Protein AF-A0A6A8LSF1-F1 (afdb_monomer)

Mean predicted aligned error: 5.37 Å

Nearest PDB structures (foldseek):
  6lnw-assembly1_C  TM=8.924E-01  e=5.183E-04  Streptococcus pneumoniae TIGR4

Secondary structure (DSSP, 8-state):
--------PPPSSSB--TT-EEEE-SS-EEEE-SSPPTT---B---S---TTTT-----SPPPPTT-----------SSTTS--EEEEEE-TT--EEEEEEE-

Sequence (103 aa):
MDYKKYIIYWNKRDFYNYGSQVTFHHNSASFKNSLMSPGKKIVSWKTSLNYQGERTYPQLPLLRRGKTYYVASKFKTIPENSAYIKIDFKDNLNESIKKIYIK

Radius of gyration: 15.15 Å; Cα contacts (8 Å, |Δi|>4): 93; chains: 1; bounding box: 36×38×36 Å

Solvent-accessible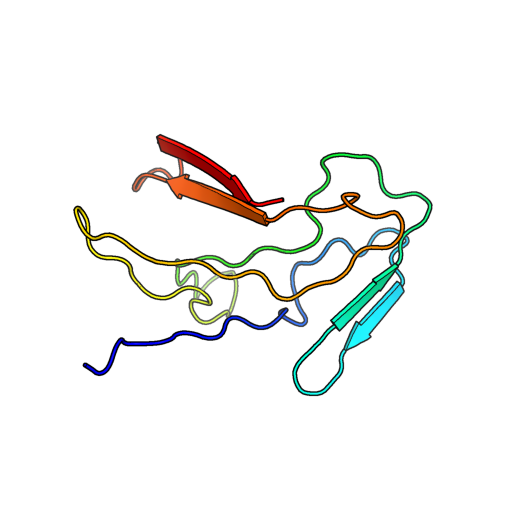 surface area (backbone atoms only — not comparable to full-atom values): 7387 Å² total; per-residue (Å²): 135,91,72,94,82,82,86,76,70,84,65,101,59,77,51,59,59,86,81,40,50,74,49,81,55,98,86,48,69,50,80,47,54,94,82,64,64,85,92,63,70,56,64,78,77,48,64,66,69,45,61,93,79,66,73,43,77,52,60,41,82,90,79,63,89,96,61,89,81,88,85,83,87,90,83,88,55,87,60,75,85,73,62,66,49,75,50,73,42,56,54,97,86,70,47,81,76,46,78,48,77,48,117

Foldseek 3Di:
DDDDDDDFAFDPDAFDPVQWDWDDDPGHIDIDHPPDDAPDGGHDFAQDPPCVPPVDDHRDDDDDPPDDDDDDDDDADVVGPSDWDKDFDADPVRDGPDIDIGD

Structure (mmCIF, N/CA/C/O backbone):
data_AF-A0A6A8LSF1-F1
#
_entry.id   AF-A0A6A8LSF1-F1
#
loop_
_atom_site.group_PDB
_atom_site.id
_atom_site.type_symbol
_atom_site.label_atom_id
_atom_site.label_alt_id
_atom_site.label_comp_id
_atom_site.label_asym_id
_atom_site.label_entity_id
_atom_site.label_seq_id
_atom_site.pdbx_PDB_ins_code
_atom_site.Cartn_x
_atom_site.Cartn_y
_atom_site.Cartn_z
_atom_site.occupancy
_atom_site.B_iso_or_equiv
_atom_site.auth_seq_id
_atom_site.auth_comp_id
_atom_site.auth_asym_id
_atom_site.auth_atom_id
_atom_site.pdbx_PDB_model_num
ATOM 1 N N . MET A 1 1 ? -21.046 -20.369 5.200 1.00 47.38 1 MET A N 1
ATOM 2 C CA . MET A 1 1 ? -21.166 -19.022 5.795 1.00 47.38 1 MET A CA 1
ATOM 3 C C . MET A 1 1 ? -20.691 -18.016 4.768 1.00 47.38 1 MET A C 1
ATOM 5 O O . MET A 1 1 ? -19.516 -18.043 4.418 1.00 47.38 1 MET A O 1
ATOM 9 N N . ASP A 1 2 ? -21.591 -17.176 4.265 1.00 70.81 2 ASP A N 1
ATOM 10 C CA . ASP A 1 2 ? -21.239 -16.134 3.302 1.00 70.81 2 ASP A CA 1
ATOM 11 C C . ASP A 1 2 ? -20.539 -14.979 4.015 1.00 70.81 2 ASP A C 1
ATOM 13 O O . ASP A 1 2 ? -21.095 -14.350 4.917 1.00 70.81 2 ASP A O 1
ATOM 17 N N . TYR A 1 3 ? -19.297 -14.696 3.629 1.00 73.50 3 TYR A N 1
ATOM 18 C CA . TYR A 1 3 ? -18.587 -13.503 4.073 1.00 73.50 3 TYR A CA 1
ATOM 19 C C . TYR A 1 3 ? -18.666 -12.436 2.985 1.00 73.50 3 TYR A C 1
ATOM 21 O O . TYR A 1 3 ? -18.510 -12.708 1.793 1.00 73.50 3 TYR A O 1
ATOM 29 N N . LYS A 1 4 ? -18.885 -11.184 3.393 1.00 84.69 4 LYS A N 1
ATOM 30 C CA . LYS A 1 4 ? -18.895 -10.065 2.453 1.00 84.69 4 LYS A CA 1
ATOM 31 C C . LYS A 1 4 ? -17.481 -9.837 1.925 1.00 84.69 4 LYS A C 1
ATOM 33 O O . LYS A 1 4 ? -16.584 -9.464 2.680 1.00 84.69 4 LYS A O 1
ATOM 38 N N . LYS A 1 5 ? -17.292 -10.052 0.625 1.00 88.94 5 LYS A N 1
ATOM 39 C CA . LYS A 1 5 ? -16.016 -9.861 -0.065 1.00 88.94 5 LYS A CA 1
ATOM 40 C C . LYS A 1 5 ? -16.015 -8.540 -0.824 1.00 88.94 5 LYS A C 1
ATOM 42 O O . LYS A 1 5 ? -16.965 -8.222 -1.531 1.00 88.94 5 LYS A O 1
ATOM 47 N N . TYR A 1 6 ? -14.913 -7.809 -0.716 1.00 90.62 6 TYR A N 1
ATOM 48 C CA . TYR A 1 6 ? -14.653 -6.606 -1.497 1.00 90.62 6 TYR A CA 1
ATOM 49 C C . TYR A 1 6 ? -13.395 -6.827 -2.331 1.00 90.62 6 TYR A C 1
ATOM 51 O O . TYR A 1 6 ? -12.371 -7.251 -1.797 1.00 90.62 6 TYR A O 1
ATOM 59 N N . ILE A 1 7 ? -13.479 -6.571 -3.636 1.00 90.75 7 ILE A N 1
ATOM 60 C CA . ILE A 1 7 ? -12.329 -6.631 -4.542 1.00 90.75 7 ILE A CA 1
ATOM 61 C C . ILE A 1 7 ? -11.942 -5.198 -4.884 1.00 90.75 7 ILE A C 1
ATOM 63 O O . ILE A 1 7 ? -12.761 -4.437 -5.394 1.00 90.75 7 ILE A O 1
ATOM 67 N N . ILE A 1 8 ? -10.700 -4.837 -4.574 1.00 91.12 8 ILE A N 1
ATOM 68 C CA . ILE A 1 8 ? -10.159 -3.497 -4.792 1.00 91.12 8 ILE A CA 1
ATOM 69 C C . ILE A 1 8 ? -9.175 -3.592 -5.953 1.00 91.12 8 ILE A C 1
ATOM 71 O O . ILE A 1 8 ? -8.142 -4.254 -5.847 1.00 91.12 8 ILE A O 1
ATOM 75 N N . TYR A 1 9 ? -9.518 -2.957 -7.070 1.00 90.38 9 TYR A N 1
ATOM 76 C CA . TYR A 1 9 ? -8.671 -2.906 -8.258 1.00 90.38 9 TYR A CA 1
ATOM 77 C C . TYR A 1 9 ? -7.811 -1.646 -8.269 1.00 90.38 9 TYR A C 1
ATOM 79 O O . TYR A 1 9 ? -8.171 -0.614 -7.700 1.00 90.38 9 TYR A O 1
ATOM 87 N N . TRP A 1 10 ? -6.685 -1.718 -8.972 1.00 90.44 10 TRP A N 1
ATOM 88 C CA . TRP A 1 10 ? -5.847 -0.558 -9.251 1.00 90.44 10 TRP A CA 1
ATOM 89 C C . TRP A 1 10 ? -6.643 0.529 -9.981 1.00 90.44 10 TRP A C 1
ATOM 91 O O . TRP A 1 10 ? -7.262 0.279 -11.015 1.00 90.44 10 TRP A O 1
ATOM 101 N N . ASN A 1 11 ? -6.622 1.752 -9.451 1.00 79.94 11 ASN A N 1
ATOM 102 C CA . ASN A 1 11 ? -7.303 2.893 -10.050 1.00 79.94 11 ASN A CA 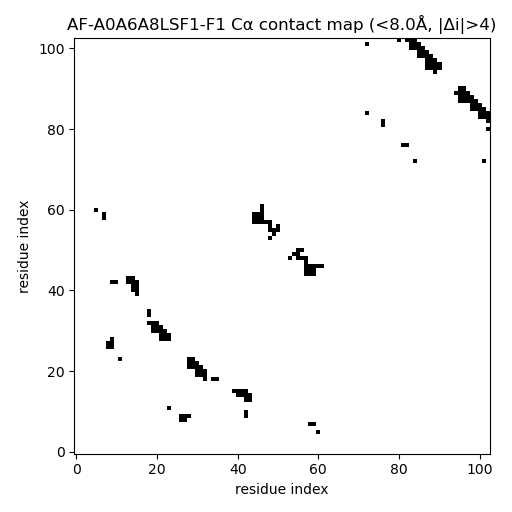1
ATOM 103 C C . ASN A 1 11 ? -6.456 3.574 -11.128 1.00 79.94 11 ASN A C 1
ATOM 105 O O . ASN A 1 11 ? -5.252 3.760 -11.000 1.00 79.94 11 ASN A O 1
ATOM 109 N N . LYS A 1 12 ? -7.100 4.046 -12.194 1.00 82.62 12 LYS A N 1
ATOM 110 C CA . LYS A 1 12 ? -6.403 4.732 -13.295 1.00 82.62 12 LYS A CA 1
ATOM 111 C C . LYS A 1 12 ? -5.928 6.156 -12.952 1.00 82.62 12 LYS A C 1
ATOM 113 O O . LYS A 1 12 ? -5.611 6.924 -13.851 1.00 82.62 12 LYS A O 1
ATOM 118 N N . ARG A 1 13 ? -5.933 6.535 -11.672 1.00 78.19 13 ARG A N 1
ATOM 119 C CA . ARG A 1 13 ? -5.627 7.880 -11.162 1.00 78.19 13 ARG A CA 1
ATOM 120 C C . ARG A 1 13 ? -4.734 7.757 -9.926 1.00 78.19 13 ARG A C 1
ATOM 122 O O . ARG A 1 13 ? -4.767 6.729 -9.265 1.00 78.19 13 ARG A O 1
ATOM 129 N N . ASP A 1 14 ? -3.953 8.786 -9.619 1.00 81.31 14 ASP A N 1
ATOM 130 C CA . ASP A 1 14 ? -3.194 8.904 -8.360 1.00 81.31 14 ASP A CA 1
ATOM 131 C C . ASP A 1 14 ? -2.216 7.751 -8.058 1.00 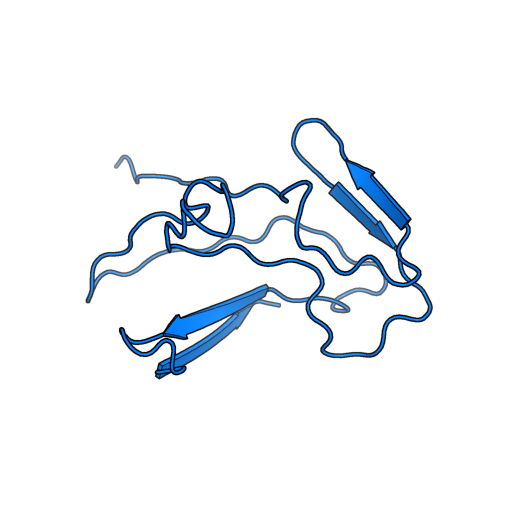81.31 14 ASP A C 1
ATOM 133 O O . ASP A 1 14 ? -2.120 7.251 -6.931 1.00 81.31 14 ASP A O 1
ATOM 137 N N . PHE A 1 15 ? -1.453 7.355 -9.076 1.00 91.12 15 PHE A N 1
ATOM 138 C CA . PHE A 1 15 ? -0.299 6.466 -8.953 1.00 91.12 15 PHE A CA 1
ATOM 139 C C . PHE A 1 15 ? 1.004 7.214 -9.273 1.00 91.12 15 PHE A C 1
ATOM 141 O O . PHE A 1 15 ? 0.995 8.274 -9.897 1.00 91.12 15 PHE A O 1
ATOM 148 N N . TYR A 1 16 ? 2.140 6.669 -8.842 1.00 93.31 16 TYR A N 1
ATOM 149 C CA . TYR A 1 16 ? 3.459 7.250 -9.073 1.00 93.31 16 TYR A CA 1
ATOM 150 C C . TYR A 1 16 ? 3.806 7.214 -10.563 1.00 93.31 16 TYR A C 1
ATOM 152 O O . TYR A 1 16 ? 4.162 6.164 -11.090 1.00 93.31 16 TYR A O 1
ATOM 160 N N . ASN A 1 17 ? 3.695 8.344 -11.254 1.00 91.31 17 ASN A N 1
ATOM 161 C CA . ASN A 1 17 ? 3.878 8.439 -12.705 1.00 91.31 17 ASN A CA 1
ATOM 162 C C . ASN A 1 17 ? 5.291 8.879 -13.131 1.00 91.31 17 ASN A C 1
ATOM 164 O O . ASN A 1 17 ? 5.653 8.693 -14.289 1.00 91.31 17 ASN A O 1
ATOM 168 N N . TYR A 1 18 ? 6.104 9.424 -12.223 1.00 92.19 18 TYR A N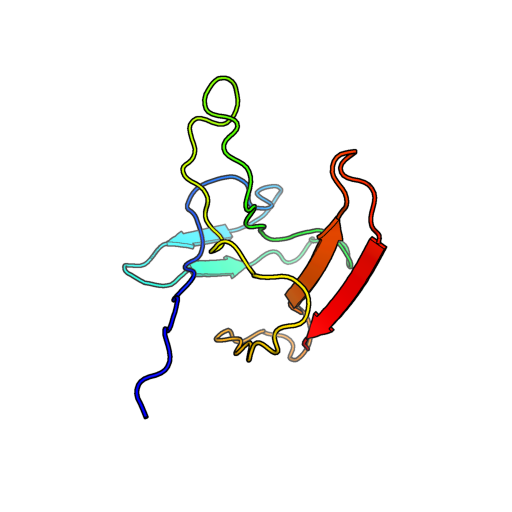 1
ATOM 169 C CA . TYR A 1 18 ? 7.451 9.918 -12.532 1.00 92.19 18 TYR A CA 1
ATOM 170 C C . TYR A 1 18 ? 8.384 8.797 -13.012 1.00 92.19 18 TYR A C 1
ATOM 172 O O . TYR A 1 18 ? 8.880 8.005 -12.213 1.00 92.19 18 TYR A O 1
ATOM 180 N N . GLY A 1 19 ? 8.622 8.735 -14.326 1.00 93.50 19 GLY A N 1
ATOM 181 C CA . GLY A 1 19 ? 9.453 7.700 -14.953 1.00 93.50 19 GLY A CA 1
ATOM 182 C C . GLY A 1 19 ? 8.812 6.307 -14.981 1.00 93.50 19 GLY A C 1
ATOM 183 O O . GLY A 1 19 ? 9.496 5.325 -15.262 1.00 93.50 19 GLY A O 1
ATOM 184 N N . SER A 1 20 ? 7.515 6.202 -14.679 1.00 95.00 20 SER A N 1
ATOM 185 C CA . SER A 1 20 ? 6.811 4.920 -14.619 1.00 95.00 20 SER A CA 1
ATOM 186 C C . SER A 1 20 ? 6.144 4.578 -15.946 1.00 95.00 20 SER A C 1
ATOM 188 O O . SER A 1 20 ? 5.429 5.392 -16.526 1.00 95.00 20 SER A O 1
ATOM 190 N N . GLN A 1 21 ? 6.294 3.329 -16.377 1.00 96.62 21 GLN A N 1
ATOM 191 C CA . GLN A 1 21 ? 5.494 2.726 -17.439 1.00 96.62 21 GLN A CA 1
ATOM 192 C C . GLN A 1 21 ? 4.336 1.964 -16.796 1.00 96.62 21 GLN A C 1
ATOM 194 O O . GLN A 1 21 ? 4.561 1.083 -15.960 1.00 96.62 21 GLN A O 1
ATOM 199 N N . VAL A 1 22 ? 3.100 2.313 -17.165 1.00 95.19 22 VAL A N 1
ATOM 200 C CA . VAL A 1 22 ? 1.892 1.701 -16.601 1.00 95.19 22 VAL A CA 1
ATOM 201 C C . VAL A 1 22 ? 0.937 1.286 -17.708 1.00 95.19 22 VAL A C 1
ATOM 203 O O . VAL A 1 22 ? 0.531 2.111 -18.523 1.00 95.19 22 VAL A O 1
ATOM 206 N N . THR A 1 23 ? 0.537 0.016 -17.691 1.00 95.50 23 THR A N 1
ATOM 207 C CA . THR A 1 23 ? -0.460 -0.540 -18.614 1.00 95.50 23 THR A CA 1
ATOM 208 C C . THR A 1 23 ? -1.665 -1.015 -17.821 1.00 95.50 23 THR A C 1
ATOM 210 O O . THR A 1 23 ? -1.535 -1.830 -16.907 1.00 95.50 23 THR A O 1
ATOM 213 N N . PHE A 1 24 ? -2.848 -0.517 -18.178 1.00 93.62 24 PHE A N 1
ATOM 214 C CA . PHE A 1 24 ? -4.106 -0.944 -17.576 1.00 93.62 24 PHE A CA 1
ATOM 215 C C . PHE A 1 24 ? -4.767 -2.029 -18.417 1.00 93.62 24 PHE A C 1
ATOM 217 O O . PHE A 1 24 ? -4.970 -1.860 -19.616 1.00 93.62 24 PHE A O 1
ATOM 224 N N . HIS A 1 25 ? -5.168 -3.107 -17.757 1.00 92.88 25 HIS A N 1
ATOM 225 C CA . HIS A 1 25 ? -5.981 -4.172 -18.330 1.00 92.88 25 HIS A CA 1
ATOM 226 C C . HIS A 1 25 ? -7.398 -4.103 -17.746 1.00 92.88 25 HIS A C 1
ATOM 228 O O . HIS A 1 25 ? -7.724 -3.188 -16.988 1.00 92.88 25 HIS A O 1
ATOM 234 N N . HIS A 1 26 ? -8.254 -5.068 -18.087 1.00 88.12 26 HIS A N 1
ATOM 235 C CA . HIS A 1 26 ? -9.643 -5.081 -17.619 1.00 88.12 26 HIS A CA 1
ATOM 236 C C . HIS A 1 26 ? -9.746 -5.097 -16.079 1.00 88.12 26 HIS A C 1
ATOM 238 O O . HIS A 1 26 ? -10.445 -4.266 -15.513 1.00 88.12 26 HIS A O 1
ATOM 244 N N . ASN A 1 27 ? -8.984 -5.972 -15.407 1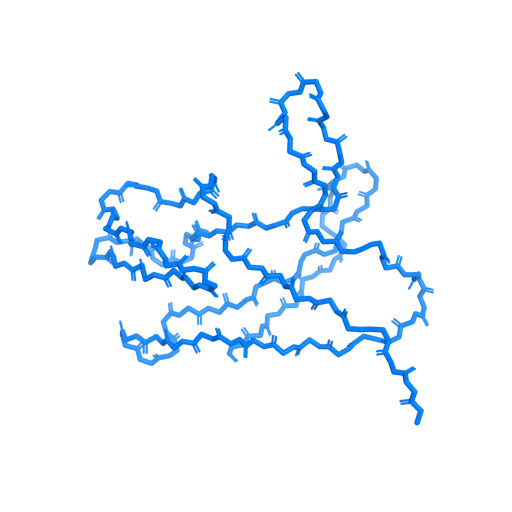.00 89.25 27 ASN A N 1
ATOM 245 C CA . ASN A 1 27 ? -9.026 -6.181 -13.948 1.00 89.25 27 ASN A CA 1
ATOM 246 C C . ASN A 1 27 ? -7.629 -6.195 -13.290 1.00 89.25 27 ASN A C 1
ATOM 248 O O . ASN A 1 27 ? -7.442 -6.751 -12.207 1.00 89.25 27 ASN A O 1
ATOM 252 N N . SER A 1 28 ? -6.619 -5.634 -13.954 1.00 92.94 28 SER A N 1
ATOM 253 C CA . SER A 1 28 ? -5.241 -5.593 -13.455 1.00 92.94 28 SER A CA 1
ATOM 254 C C . SER A 1 28 ? -4.474 -4.401 -14.024 1.00 92.94 28 SER A C 1
ATOM 256 O O . SER A 1 28 ? -4.915 -3.749 -14.972 1.00 92.94 28 SER A O 1
ATOM 258 N N . ALA A 1 29 ? -3.314 -4.119 -13.439 1.00 94.94 29 ALA A N 1
ATOM 259 C CA . ALA A 1 29 ? -2.367 -3.138 -13.943 1.00 94.94 29 ALA A CA 1
ATOM 260 C C . ALA A 1 29 ? -0.953 -3.721 -13.892 1.00 94.94 29 ALA A C 1
ATOM 262 O O . ALA A 1 29 ? -0.616 -4.453 -12.959 1.00 94.94 29 ALA A O 1
ATOM 263 N N . SER A 1 30 ? -0.143 -3.376 -14.888 1.00 96.25 30 SER A N 1
ATOM 264 C CA . SER A 1 30 ? 1.292 -3.653 -14.919 1.00 96.25 30 SER A CA 1
ATOM 265 C C . SER A 1 30 ? 2.038 -2.349 -14.660 1.00 96.25 30 SER A C 1
ATOM 267 O O . SER A 1 30 ? 1.751 -1.351 -15.317 1.00 96.25 30 SER A O 1
ATOM 269 N N . PHE A 1 31 ? 2.975 -2.350 -13.712 1.00 96.69 31 PHE A N 1
ATOM 270 C CA . PHE A 1 31 ? 3.759 -1.178 -13.318 1.00 96.69 31 PHE A CA 1
ATOM 271 C C . PHE A 1 31 ? 5.250 -1.494 -13.415 1.00 96.69 31 PHE A C 1
ATOM 273 O O . PHE A 1 31 ? 5.706 -2.490 -12.854 1.00 96.69 31 PHE A O 1
ATOM 280 N N . LYS A 1 32 ? 6.013 -0.633 -14.091 1.00 96.81 32 LYS A N 1
ATOM 281 C CA . LYS A 1 32 ? 7.471 -0.736 -14.194 1.00 96.81 32 LYS A CA 1
ATOM 282 C C . LYS A 1 32 ? 8.107 0.630 -13.984 1.00 96.81 32 LYS A C 1
ATOM 284 O O . LYS A 1 32 ? 7.754 1.587 -14.667 1.00 96.81 32 LYS A O 1
ATOM 289 N N . ASN A 1 33 ? 9.083 0.703 -13.085 1.00 96.25 33 ASN A N 1
ATOM 290 C CA . ASN A 1 33 ? 9.927 1.879 -12.917 1.00 96.25 33 ASN A CA 1
ATOM 291 C C . ASN A 1 33 ? 11.304 1.459 -12.384 1.00 96.25 33 ASN A C 1
ATOM 293 O O . ASN A 1 33 ? 11.414 0.991 -11.255 1.00 96.25 33 ASN A O 1
ATOM 297 N N . SER A 1 34 ? 12.344 1.601 -13.208 1.00 93.25 34 SER A N 1
ATOM 298 C CA . SER A 1 34 ? 13.717 1.204 -12.866 1.00 93.25 34 SER A CA 1
ATOM 299 C C . SER A 1 34 ? 14.466 2.232 -12.018 1.00 93.25 34 SER A C 1
ATOM 301 O O . SER A 1 34 ? 15.501 1.903 -11.453 1.00 93.25 34 SER A O 1
ATOM 303 N N . LEU A 1 35 ? 13.965 3.468 -11.941 1.00 93.38 35 LEU A N 1
ATOM 304 C CA . LEU A 1 35 ? 14.599 4.586 -11.233 1.00 93.38 35 LEU A CA 1
ATOM 305 C C . LEU A 1 35 ? 13.804 5.013 -9.990 1.00 93.38 35 LEU A C 1
ATOM 307 O O . LEU A 1 35 ? 14.096 6.037 -9.372 1.00 93.38 35 LEU A O 1
ATOM 311 N N . MET A 1 36 ? 12.781 4.243 -9.614 1.00 93.62 36 MET A N 1
ATOM 312 C CA . MET A 1 36 ? 11.947 4.540 -8.459 1.00 93.62 36 MET A CA 1
ATOM 313 C C . MET A 1 36 ? 12.744 4.359 -7.170 1.00 93.62 36 MET A C 1
ATOM 315 O O . MET A 1 36 ? 13.232 3.271 -6.870 1.00 93.62 36 MET A O 1
ATOM 319 N N . SER A 1 37 ? 12.827 5.418 -6.366 1.00 92.81 37 SER A N 1
ATOM 320 C CA . SER A 1 37 ? 13.448 5.325 -5.048 1.00 92.81 37 SER A CA 1
ATOM 321 C C . SER A 1 37 ? 12.641 4.400 -4.119 1.00 92.81 37 SER A C 1
ATOM 323 O O . SER A 1 37 ? 11.402 4.443 -4.140 1.00 92.81 37 SER A O 1
ATOM 325 N N . PRO A 1 38 ? 13.304 3.624 -3.243 1.00 90.81 38 PRO A N 1
ATOM 326 C CA . PRO A 1 38 ? 12.630 2.805 -2.241 1.00 90.81 38 PRO A CA 1
ATOM 327 C C . PRO A 1 38 ? 11.674 3.614 -1.354 1.00 90.81 38 PRO A C 1
ATOM 329 O O . PRO A 1 38 ? 11.888 4.793 -1.072 1.00 90.81 38 PRO A O 1
ATOM 332 N N . GLY A 1 39 ? 10.595 2.974 -0.900 1.00 91.00 39 GLY A N 1
ATOM 333 C CA . GLY A 1 39 ? 9.628 3.576 0.028 1.00 91.00 39 GLY A CA 1
ATOM 334 C C . GLY A 1 39 ? 8.660 4.589 -0.595 1.00 91.00 39 GLY A C 1
ATOM 335 O O . GLY A 1 39 ? 7.766 5.085 0.095 1.00 91.00 39 GLY A O 1
ATOM 336 N N . LYS A 1 40 ? 8.778 4.886 -1.895 1.00 94.06 40 LYS A N 1
ATOM 337 C CA . LYS A 1 40 ? 7.793 5.705 -2.608 1.00 94.06 40 LYS A CA 1
ATOM 338 C C . LYS A 1 40 ? 6.477 4.940 -2.775 1.00 94.06 40 LYS A C 1
ATOM 340 O O . LYS A 1 40 ? 6.437 3.736 -3.012 1.00 94.06 40 LYS A O 1
ATOM 345 N N . LYS A 1 41 ? 5.368 5.664 -2.642 1.00 94.44 41 LYS A N 1
ATOM 346 C CA . LYS A 1 41 ? 4.018 5.111 -2.765 1.00 94.44 41 LYS A CA 1
ATOM 347 C C . LYS A 1 41 ? 3.676 4.915 -4.238 1.00 94.44 41 LYS A C 1
ATOM 349 O O . LYS A 1 41 ? 3.567 5.906 -4.948 1.00 94.44 41 LYS A O 1
ATOM 354 N N . ILE A 1 42 ? 3.467 3.670 -4.664 1.00 95.19 42 ILE A N 1
ATOM 355 C CA . ILE A 1 42 ? 3.113 3.350 -6.054 1.00 95.19 42 ILE A CA 1
ATOM 356 C C . ILE A 1 42 ? 1.663 3.746 -6.359 1.00 95.19 42 ILE A C 1
ATOM 358 O O . ILE A 1 42 ? 1.412 4.429 -7.340 1.00 95.19 42 ILE A O 1
ATOM 362 N N . VAL A 1 43 ? 0.713 3.349 -5.512 1.00 93.12 43 VAL A N 1
ATOM 363 C CA . VAL A 1 43 ? -0.724 3.640 -5.647 1.00 93.12 43 VAL A CA 1
ATOM 364 C C . VAL A 1 43 ? -1.372 3.639 -4.259 1.00 93.12 43 VAL A C 1
ATOM 366 O O . VAL A 1 43 ? -0.822 3.063 -3.317 1.00 93.12 43 VAL A O 1
ATOM 369 N N . SER A 1 44 ? -2.512 4.312 -4.092 1.00 90.94 44 SER A N 1
ATOM 370 C CA . SER A 1 44 ? -3.286 4.251 -2.846 1.00 90.94 44 SER A CA 1
ATOM 371 C C . SER A 1 44 ? -4.778 4.361 -3.064 1.00 90.94 44 SER A C 1
ATOM 373 O O . SER A 1 44 ? -5.223 5.133 -3.905 1.00 90.94 44 SER A O 1
ATOM 375 N N . TRP A 1 45 ? -5.516 3.682 -2.193 1.00 89.94 45 TRP A N 1
ATOM 376 C CA . TRP A 1 45 ? -6.965 3.747 -2.093 1.00 89.94 45 TRP A CA 1
ATOM 377 C C . TRP A 1 45 ? -7.354 4.385 -0.763 1.00 89.94 45 TRP A C 1
ATOM 379 O O . TRP A 1 45 ? -6.699 4.144 0.254 1.00 89.94 45 TRP A O 1
ATOM 389 N N . LYS A 1 46 ? -8.409 5.202 -0.765 1.00 84.19 46 LYS A N 1
ATOM 390 C CA . LYS A 1 46 ? -8.920 5.885 0.432 1.00 84.19 46 LYS A CA 1
ATOM 391 C C . LYS A 1 46 ? -10.400 5.560 0.660 1.00 84.19 46 LYS A C 1
ATOM 393 O O . LYS A 1 46 ? -11.133 5.238 -0.276 1.00 84.19 46 LYS A O 1
ATOM 398 N N . THR A 1 47 ? -10.830 5.658 1.915 1.00 76.25 47 THR A N 1
ATOM 399 C CA . THR A 1 47 ? -12.232 5.535 2.356 1.00 76.25 47 THR A CA 1
ATOM 400 C C . THR A 1 47 ? -13.026 6.838 2.221 1.00 76.25 47 THR A C 1
ATOM 402 O O . THR A 1 47 ? -14.251 6.795 2.241 1.00 76.25 47 THR A O 1
ATOM 405 N N . SER A 1 48 ? -12.367 7.997 2.115 1.00 66.69 48 SER A N 1
ATOM 406 C CA . SER A 1 48 ? -13.025 9.307 2.182 1.00 66.69 48 SER A CA 1
ATOM 407 C C . SER A 1 48 ? -13.560 9.789 0.832 1.00 66.69 48 SER A C 1
ATOM 409 O O . SER A 1 48 ? -12.831 9.817 -0.156 1.00 66.69 48 SER A O 1
ATOM 411 N N . LEU A 1 49 ? -14.811 10.253 0.842 1.00 55.97 49 LEU A N 1
ATOM 412 C CA . LEU A 1 49 ? -15.460 11.019 -0.219 1.00 55.97 49 LEU A CA 1
ATOM 413 C C . LEU A 1 49 ? -15.028 12.485 -0.111 1.00 55.97 49 LEU A C 1
ATOM 415 O O . LEU A 1 49 ? -15.661 13.251 0.609 1.00 55.97 49 LEU A O 1
ATOM 419 N N . ASN A 1 50 ? -13.981 12.902 -0.819 1.00 54.62 50 ASN A N 1
ATOM 420 C CA . ASN A 1 50 ? -13.810 14.331 -1.078 1.00 54.62 50 ASN A CA 1
ATOM 421 C C . ASN A 1 50 ? -14.358 14.653 -2.469 1.00 54.62 50 ASN A C 1
ATOM 423 O O . ASN A 1 50 ? -13.619 14.783 -3.443 1.00 54.62 50 ASN A O 1
ATOM 427 N N . TYR A 1 51 ? -15.688 14.719 -2.571 1.00 49.12 51 TYR A N 1
ATOM 428 C CA . TYR A 1 51 ? -16.381 14.896 -3.850 1.00 49.12 51 TYR A CA 1
ATOM 429 C C . TYR A 1 51 ? -16.063 16.242 -4.514 1.00 49.12 51 TYR A C 1
ATOM 431 O O . TYR A 1 51 ? -16.008 16.322 -5.740 1.00 49.12 51 TYR A O 1
ATOM 439 N N . GLN A 1 52 ? -15.819 17.282 -3.706 1.00 48.94 52 GLN A N 1
ATOM 440 C CA . GLN A 1 52 ? -15.561 18.637 -4.195 1.00 48.94 52 GLN A CA 1
ATOM 441 C C . GLN A 1 52 ? -14.136 18.814 -4.752 1.00 48.94 52 GLN A C 1
ATOM 443 O O . GLN A 1 52 ? -13.941 19.651 -5.627 1.00 48.94 52 GLN A O 1
ATOM 448 N N . GLY A 1 53 ? -13.163 18.003 -4.307 1.00 58.59 53 GLY A N 1
ATOM 449 C CA . GLY A 1 53 ? -11.758 18.101 -4.735 1.00 58.59 53 GLY A CA 1
ATOM 450 C C . GLY A 1 53 ? -11.226 16.913 -5.545 1.00 58.59 53 GLY A C 1
ATOM 451 O O . GLY A 1 53 ? -10.529 17.113 -6.534 1.00 58.59 53 GLY A O 1
ATOM 452 N N . GLU A 1 54 ? -11.554 15.673 -5.165 1.00 56.97 54 GLU A N 1
ATOM 453 C CA . GLU A 1 54 ? -10.957 14.463 -5.759 1.00 56.97 54 GLU A CA 1
ATOM 454 C C . GLU A 1 54 ? -11.870 13.802 -6.820 1.00 56.97 54 GLU A C 1
ATOM 456 O O . GLU A 1 54 ? -11.395 12.974 -7.595 1.00 56.97 54 GLU A O 1
ATOM 461 N N . ARG A 1 55 ? -13.161 14.187 -6.927 1.00 57.59 55 ARG A N 1
ATOM 462 C CA . ARG A 1 55 ? -14.172 13.597 -7.850 1.00 57.59 55 ARG A CA 1
ATOM 463 C C . ARG A 1 55 ? -14.110 12.058 -7.910 1.00 57.59 55 ARG A C 1
ATOM 465 O O . ARG A 1 55 ? -14.286 11.453 -8.972 1.00 57.59 55 ARG A O 1
ATOM 472 N N . THR A 1 56 ? -13.810 11.420 -6.783 1.00 56.16 56 THR A N 1
ATOM 473 C CA . THR A 1 56 ? -13.610 9.974 -6.671 1.00 56.16 56 THR A CA 1
ATOM 474 C C . THR A 1 56 ? -14.574 9.385 -5.654 1.00 56.16 56 THR A C 1
ATOM 476 O O . THR A 1 56 ? -14.808 9.923 -4.572 1.00 56.16 56 THR A O 1
ATOM 479 N N . TYR A 1 57 ? -15.153 8.248 -6.028 1.00 61.41 57 TYR A N 1
ATOM 480 C CA . TYR A 1 57 ? -15.915 7.409 -5.115 1.00 61.41 57 TYR A CA 1
ATOM 481 C C . TYR A 1 57 ? -14.967 6.719 -4.124 1.00 61.41 57 TYR A C 1
ATOM 483 O O . TYR A 1 57 ? -13.817 6.441 -4.481 1.00 61.41 57 TYR A O 1
ATOM 491 N N . PRO A 1 58 ? -15.428 6.411 -2.900 1.00 67.25 58 PRO A N 1
ATOM 492 C CA . PRO A 1 58 ? -14.620 5.743 -1.897 1.00 67.25 58 PRO A CA 1
ATOM 493 C C . PRO A 1 58 ? -14.216 4.376 -2.435 1.00 67.25 58 PRO A C 1
ATOM 495 O O . PRO A 1 58 ? -15.046 3.587 -2.888 1.00 67.25 58 PRO A O 1
ATOM 498 N N . GLN A 1 59 ? -12.916 4.113 -2.415 1.00 78.88 59 GLN A N 1
ATOM 499 C CA . GLN A 1 59 ? -12.340 2.931 -3.054 1.00 78.88 59 GLN A CA 1
ATOM 500 C C . GLN A 1 59 ? -12.158 1.775 -2.073 1.00 78.88 59 GLN A C 1
ATOM 502 O O . GLN A 1 59 ? -11.901 0.643 -2.477 1.00 78.88 59 GLN A O 1
ATOM 507 N N . LEU A 1 60 ? -12.276 2.073 -0.779 1.00 88.69 60 LEU A N 1
ATOM 508 C CA . LEU A 1 60 ? -12.219 1.111 0.306 1.00 88.69 60 LEU A CA 1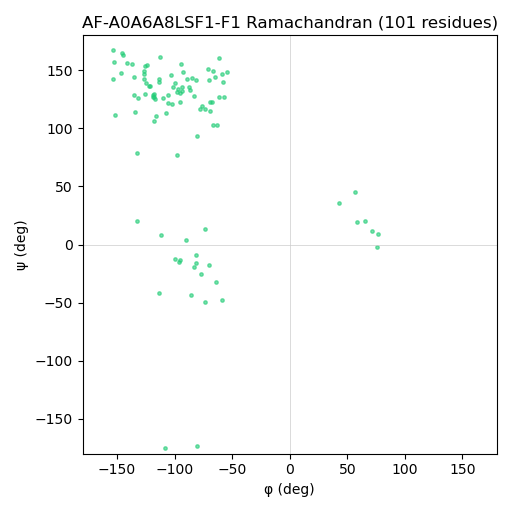
ATOM 509 C C . LEU A 1 60 ? -13.584 1.017 0.997 1.00 88.69 60 LEU A C 1
ATOM 511 O O . LEU A 1 60 ? -14.232 2.046 1.209 1.00 88.69 60 LEU A O 1
ATOM 515 N N . PRO A 1 61 ? -14.023 -0.193 1.382 1.00 88.81 61 PRO A N 1
ATOM 516 C CA . PRO A 1 61 ? -15.254 -0.365 2.136 1.00 88.81 61 PRO A CA 1
ATOM 517 C C . PRO A 1 61 ? -15.131 0.233 3.538 1.00 88.81 61 PRO A C 1
ATOM 519 O O . PRO A 1 61 ? -14.063 0.212 4.152 1.00 88.81 61 PRO A O 1
ATOM 522 N N . LEU A 1 62 ? -16.255 0.706 4.077 1.00 87.94 62 LEU A N 1
ATOM 523 C CA . LEU A 1 62 ? -16.314 1.147 5.464 1.00 87.94 62 LEU A CA 1
ATOM 524 C C . LEU A 1 62 ? -16.149 -0.058 6.401 1.00 87.94 62 LEU A C 1
ATOM 526 O O . LEU A 1 62 ? -16.924 -1.018 6.350 1.00 87.94 62 LEU A O 1
ATOM 530 N N . LEU A 1 63 ? -15.139 0.008 7.263 1.00 89.81 63 LEU A N 1
ATOM 531 C CA . LEU A 1 63 ? -14.871 -1.007 8.276 1.00 89.81 63 LEU A CA 1
ATOM 532 C C . LEU A 1 63 ? -15.562 -0.637 9.593 1.00 89.81 63 LEU A C 1
ATOM 534 O O . LEU A 1 63 ? -15.716 0.536 9.926 1.00 89.81 63 LEU A O 1
ATOM 538 N N . ARG A 1 64 ? -15.967 -1.647 10.364 1.00 90.56 64 ARG A N 1
ATOM 539 C CA . ARG A 1 64 ? -16.552 -1.487 11.698 1.00 90.56 64 ARG A CA 1
ATOM 540 C C . ARG A 1 64 ? -15.474 -1.683 12.757 1.00 90.56 64 ARG A C 1
ATOM 542 O O . ARG A 1 64 ? -14.718 -2.655 12.714 1.00 90.56 64 ARG A O 1
ATOM 549 N N . ARG A 1 65 ? -15.435 -0.779 13.737 1.00 90.69 65 ARG A N 1
ATOM 550 C CA . ARG A 1 65 ? -14.524 -0.869 14.885 1.00 90.69 65 ARG A CA 1
ATOM 551 C C . ARG A 1 65 ? -14.744 -2.187 15.643 1.00 90.69 65 ARG A C 1
ATOM 553 O O . ARG A 1 65 ? -15.880 -2.624 15.811 1.00 90.69 65 ARG A O 1
ATOM 560 N N . GLY A 1 66 ? -13.654 -2.817 16.084 1.00 92.56 66 GLY A N 1
ATOM 561 C CA . GLY A 1 66 ? -13.687 -4.063 16.863 1.00 92.56 66 GLY A CA 1
ATOM 562 C C . GLY A 1 66 ? -13.983 -5.332 16.055 1.00 92.56 66 GLY A C 1
ATOM 563 O O . GLY A 1 66 ? -14.211 -6.383 16.647 1.00 92.56 66 GLY A O 1
ATOM 564 N N . LYS A 1 67 ? -14.006 -5.261 14.718 1.00 93.38 67 LYS A N 1
ATOM 565 C CA . LYS A 1 67 ? -14.175 -6.433 13.849 1.00 93.38 67 LYS A CA 1
ATOM 566 C C . LYS A 1 67 ? -12.853 -6.861 13.221 1.00 93.38 67 LYS A C 1
ATOM 568 O O . LYS A 1 67 ? -12.014 -6.028 12.881 1.00 93.38 67 LYS A O 1
ATOM 573 N N . THR A 1 68 ? -12.711 -8.169 13.040 1.00 92.56 68 THR A N 1
ATOM 574 C CA . THR A 1 68 ? -11.582 -8.780 12.338 1.00 92.56 68 THR A CA 1
ATOM 575 C C . THR A 1 68 ? -11.882 -8.850 10.848 1.00 92.56 68 THR A C 1
ATOM 577 O O . THR A 1 68 ? -12.978 -9.236 10.443 1.00 92.56 68 THR A O 1
ATOM 580 N N . TYR A 1 69 ? -10.892 -8.486 10.040 1.00 92.00 69 TYR A N 1
ATOM 581 C CA . TYR A 1 69 ? -10.960 -8.521 8.585 1.00 92.00 69 TYR A CA 1
ATOM 582 C C . TYR A 1 69 ? -9.785 -9.323 8.039 1.00 92.00 69 TYR A C 1
ATOM 584 O O . TYR A 1 69 ? -8.668 -9.209 8.541 1.00 92.00 69 TYR A O 1
ATOM 592 N N . TYR A 1 70 ? -10.040 -10.093 6.985 1.00 92.06 70 TYR 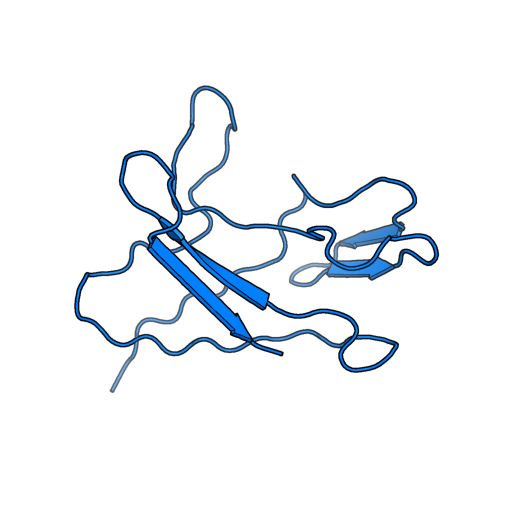A N 1
ATOM 593 C CA . TYR A 1 70 ? -9.006 -10.791 6.229 1.00 92.06 70 TYR A CA 1
ATOM 594 C C . TYR A 1 70 ? -8.650 -9.975 4.994 1.00 92.06 70 TYR A C 1
ATOM 596 O O . TYR A 1 70 ? -9.533 -9.534 4.256 1.00 92.06 70 TYR A O 1
ATOM 604 N N . VAL A 1 71 ? -7.354 -9.781 4.772 1.00 91.69 71 VAL A N 1
ATOM 605 C CA . VAL A 1 71 ? -6.831 -9.062 3.611 1.00 91.69 71 VAL A CA 1
ATOM 606 C C . VAL A 1 71 ? -5.959 -10.017 2.818 1.00 91.69 71 VAL A C 1
ATOM 608 O O . VAL A 1 71 ? -5.043 -10.621 3.367 1.00 91.69 71 VAL A O 1
ATOM 611 N N . ALA A 1 72 ? -6.250 -10.137 1.527 1.00 91.25 72 ALA A N 1
ATOM 612 C CA . ALA A 1 72 ? -5.449 -10.902 0.585 1.00 91.25 72 ALA A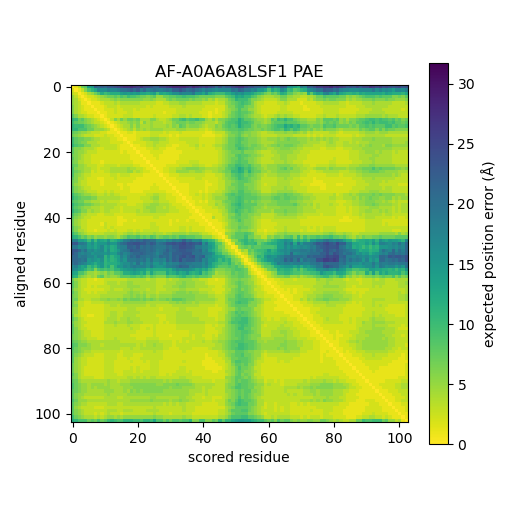 CA 1
ATOM 613 C C . ALA A 1 72 ? -4.903 -9.958 -0.486 1.00 91.25 72 ALA A C 1
ATOM 615 O O . ALA A 1 72 ? -5.655 -9.187 -1.088 1.00 91.25 72 ALA A O 1
ATOM 616 N N . SER A 1 73 ? -3.597 -10.024 -0.725 1.00 90.81 73 SER A N 1
ATOM 617 C CA . SER A 1 73 ? -2.936 -9.346 -1.832 1.00 90.81 73 SER A CA 1
ATOM 618 C C . SER A 1 73 ? -2.927 -10.247 -3.067 1.00 90.81 73 SER A C 1
ATOM 620 O O . SER A 1 73 ? -2.763 -11.462 -2.980 1.00 90.81 73 SER A O 1
ATOM 622 N N . LYS A 1 74 ? -3.112 -9.650 -4.248 1.00 92.88 74 LYS A N 1
ATOM 623 C CA . LYS A 1 74 ? -2.967 -10.351 -5.528 1.00 92.88 74 LYS A CA 1
ATOM 624 C C . LYS A 1 74 ? -2.123 -9.513 -6.480 1.00 92.88 74 LYS A C 1
ATOM 626 O O . LYS A 1 74 ? -2.649 -8.836 -7.357 1.00 92.88 74 LYS A O 1
ATOM 631 N N . PHE A 1 75 ? -0.813 -9.555 -6.282 1.00 93.56 75 PHE A N 1
ATOM 632 C CA . PHE A 1 75 ? 0.172 -8.970 -7.186 1.00 93.56 75 PHE A CA 1
ATOM 633 C C . PHE A 1 75 ? 1.433 -9.838 -7.208 1.00 93.56 75 PHE A C 1
ATOM 635 O O . PHE A 1 75 ? 1.610 -10.710 -6.361 1.00 93.56 75 PHE A O 1
ATOM 642 N N . LYS A 1 76 ? 2.284 -9.618 -8.207 1.00 94.94 76 LYS A N 1
ATOM 643 C CA . LYS A 1 76 ? 3.618 -10.216 -8.311 1.00 94.94 76 LYS A CA 1
ATOM 644 C C . LYS A 1 76 ? 4.622 -9.091 -8.510 1.00 94.94 76 LYS A C 1
ATOM 646 O O . LYS A 1 76 ? 4.277 -8.076 -9.116 1.00 94.94 76 LYS A O 1
ATOM 651 N N . THR A 1 77 ? 5.840 -9.274 -8.021 1.00 95.31 77 THR A N 1
ATOM 652 C CA . THR A 1 77 ? 6.907 -8.282 -8.153 1.00 95.31 77 THR A CA 1
ATOM 653 C C . THR A 1 77 ? 8.140 -8.911 -8.767 1.00 95.31 77 THR A C 1
ATOM 655 O O . THR A 1 77 ? 8.437 -10.077 -8.521 1.00 95.31 77 THR A O 1
ATOM 658 N N . ILE A 1 78 ? 8.866 -8.120 -9.552 1.00 94.62 78 ILE A N 1
ATOM 659 C CA . ILE A 1 78 ? 10.182 -8.479 -10.072 1.00 94.62 78 ILE A CA 1
ATOM 660 C C . ILE A 1 78 ? 11.075 -7.251 -9.854 1.00 94.62 78 ILE A C 1
ATOM 662 O O . ILE A 1 78 ? 10.797 -6.214 -10.460 1.00 94.62 78 ILE A O 1
ATOM 666 N N . PRO A 1 79 ? 12.109 -7.325 -8.998 1.00 93.31 79 PRO A N 1
ATOM 667 C CA . PRO A 1 79 ? 12.503 -8.468 -8.161 1.00 93.31 79 PRO A CA 1
ATOM 668 C C . PRO A 1 79 ? 11.431 -8.894 -7.139 1.00 93.31 79 PRO A C 1
ATOM 670 O O . PRO A 1 79 ? 10.524 -8.117 -6.818 1.00 93.31 79 PRO A O 1
ATOM 673 N N . GLU A 1 80 ? 11.516 -10.121 -6.622 1.00 93.88 80 GLU A N 1
ATOM 674 C CA . GLU A 1 80 ? 10.624 -10.589 -5.549 1.00 93.88 80 GLU A CA 1
ATOM 675 C C . GLU A 1 80 ? 10.739 -9.693 -4.304 1.00 93.88 80 GLU A C 1
ATOM 677 O O . GLU A 1 80 ? 11.803 -9.147 -4.015 1.00 93.88 80 GLU A O 1
ATOM 682 N N . ASN A 1 81 ? 9.632 -9.511 -3.577 1.00 90.44 81 ASN A N 1
ATOM 683 C CA . ASN A 1 81 ? 9.544 -8.673 -2.371 1.00 90.44 81 ASN A CA 1
ATOM 684 C C . ASN A 1 81 ? 9.934 -7.189 -2.560 1.00 90.44 81 ASN A C 1
ATOM 686 O O . ASN A 1 81 ? 10.216 -6.494 -1.582 1.00 90.44 81 ASN A O 1
ATOM 690 N N . SER A 1 82 ? 9.930 -6.669 -3.794 1.00 93.38 82 SER A N 1
ATOM 691 C CA . SER A 1 82 ? 10.266 -5.260 -4.079 1.00 93.38 82 SER A CA 1
ATOM 692 C C . SER A 1 82 ? 9.114 -4.275 -3.837 1.00 93.38 82 SER A C 1
ATOM 694 O O . SER A 1 82 ? 9.324 -3.062 -3.836 1.00 93.38 82 SER A O 1
ATOM 696 N N . ALA A 1 83 ? 7.903 -4.773 -3.581 1.00 94.38 83 ALA A N 1
ATOM 697 C CA . ALA A 1 83 ? 6.754 -3.976 -3.164 1.00 94.38 83 ALA A CA 1
ATOM 698 C C . ALA A 1 83 ? 5.934 -4.721 -2.105 1.00 94.38 83 ALA A C 1
ATOM 700 O O . ALA A 1 83 ? 5.974 -5.943 -2.017 1.00 94.38 83 ALA A O 1
ATOM 701 N N . TYR A 1 84 ? 5.187 -3.960 -1.309 1.00 94.69 84 TYR A N 1
ATOM 702 C CA . TYR A 1 84 ? 4.333 -4.451 -0.230 1.00 94.69 84 TYR A CA 1
ATOM 703 C C . TYR A 1 84 ? 3.070 -3.587 -0.139 1.00 94.69 84 TYR A C 1
ATOM 705 O O . TYR A 1 84 ? 3.033 -2.453 -0.626 1.00 94.69 84 TYR A O 1
ATOM 713 N N . ILE A 1 85 ? 2.035 -4.089 0.533 1.00 95.06 85 ILE A N 1
ATOM 714 C CA . ILE A 1 85 ? 0.841 -3.311 0.874 1.00 95.06 85 ILE A CA 1
ATOM 715 C C . ILE A 1 85 ? 1.004 -2.726 2.274 1.00 95.06 85 ILE A C 1
ATOM 717 O O . ILE A 1 85 ? 1.341 -3.428 3.224 1.00 95.06 85 ILE A O 1
ATOM 721 N N . LYS A 1 86 ? 0.713 -1.431 2.415 1.00 95.50 86 LYS A N 1
ATOM 722 C CA . LYS A 1 86 ? 0.586 -0.762 3.712 1.00 95.50 86 LYS A CA 1
ATOM 723 C C . LYS A 1 86 ? -0.873 -0.409 3.967 1.00 95.50 86 LYS A C 1
ATOM 725 O O . LYS A 1 86 ? -1.474 0.307 3.170 1.00 95.50 86 LYS A O 1
ATOM 730 N N . ILE A 1 87 ? -1.401 -0.840 5.106 1.00 94.88 87 ILE A N 1
ATOM 731 C CA . ILE A 1 87 ? -2.695 -0.401 5.632 1.00 94.88 87 ILE A CA 1
ATOM 732 C C . ILE A 1 87 ? -2.421 0.618 6.736 1.00 94.88 87 ILE A C 1
ATOM 734 O O . ILE A 1 87 ? -1.724 0.312 7.701 1.00 94.88 87 ILE A O 1
ATOM 738 N N . ASP A 1 88 ? -2.945 1.830 6.576 1.00 95.00 88 ASP A N 1
ATOM 739 C CA . ASP A 1 88 ? -2.743 2.954 7.494 1.00 95.00 88 ASP A CA 1
ATOM 740 C C . ASP A 1 88 ? -4.099 3.358 8.084 1.00 95.00 88 ASP A C 1
ATOM 742 O O . ASP A 1 88 ? -4.955 3.892 7.379 1.00 95.00 88 ASP A O 1
ATOM 746 N N . PHE A 1 89 ? -4.316 3.026 9.356 1.00 93.50 89 PHE A N 1
ATOM 747 C CA . PHE A 1 89 ? -5.509 3.407 10.104 1.00 93.50 89 PHE A CA 1
ATOM 748 C C . PHE A 1 89 ? -5.327 4.811 10.640 1.00 93.50 89 PHE A C 1
ATOM 750 O O . PHE A 1 89 ? -4.340 5.089 11.325 1.00 93.50 89 PHE A O 1
ATOM 757 N N . LYS A 1 90 ? -6.304 5.665 10.358 1.00 92.25 90 LYS A N 1
ATOM 758 C CA . LYS A 1 90 ? -6.254 7.077 10.699 1.00 92.25 90 LYS A CA 1
ATOM 759 C C . LYS A 1 90 ? -7.463 7.514 11.502 1.00 92.25 90 LYS A C 1
ATOM 761 O O . LYS A 1 90 ? -8.524 6.896 11.393 1.00 92.25 90 LYS A O 1
ATOM 766 N N . ASP A 1 91 ? -7.284 8.558 12.296 1.00 90.56 91 ASP A N 1
ATOM 767 C CA . ASP A 1 91 ? -8.375 9.222 12.998 1.00 90.56 91 ASP A CA 1
ATOM 768 C C . ASP A 1 91 ? -9.130 10.203 12.080 1.00 90.56 91 ASP A C 1
ATOM 770 O O . ASP A 1 91 ? -8.915 10.268 10.865 1.00 90.56 91 ASP A O 1
ATOM 774 N N . ASN A 1 92 ? -10.055 10.959 12.668 1.00 88.25 92 ASN A N 1
ATOM 775 C CA . ASN A 1 92 ? -10.825 11.994 11.983 1.00 88.25 92 ASN A CA 1
ATOM 776 C C . ASN A 1 92 ? -9.992 13.232 11.597 1.00 88.25 92 ASN A C 1
ATOM 778 O O . ASN A 1 92 ? -10.428 13.980 10.725 1.00 88.25 92 ASN A O 1
ATOM 782 N N . LEU A 1 93 ? -8.813 13.429 12.193 1.00 90.12 93 LEU A N 1
ATOM 783 C CA . LEU A 1 93 ? -7.838 14.463 11.831 1.00 90.12 93 LEU A CA 1
ATOM 784 C C . LEU A 1 93 ? -6.839 13.973 10.765 1.00 90.12 93 LEU A C 1
ATOM 786 O O . LEU A 1 93 ? -5.947 14.715 10.357 1.00 90.12 93 LEU A O 1
ATOM 790 N N . ASN A 1 94 ? -7.024 12.746 10.250 1.00 87.38 94 ASN A N 1
ATOM 791 C CA . ASN A 1 94 ? -6.175 12.090 9.251 1.00 87.38 94 ASN A CA 1
ATOM 792 C C . ASN A 1 94 ? -4.748 11.780 9.764 1.00 87.38 94 ASN A C 1
ATOM 794 O O . ASN A 1 94 ? -3.842 11.499 8.960 1.00 87.38 94 ASN A O 1
ATOM 798 N N . GLU A 1 95 ? -4.576 11.742 11.087 1.00 93.25 95 GLU A N 1
ATOM 799 C CA . GLU A 1 95 ? -3.362 11.308 11.771 1.00 93.25 95 GLU A CA 1
ATOM 800 C C . GLU A 1 95 ? -3.305 9.782 11.857 1.00 93.25 95 GLU A C 1
ATOM 802 O O . GLU A 1 95 ? -4.314 9.098 12.030 1.00 93.25 95 GLU A O 1
ATOM 807 N N . SER A 1 96 ? -2.107 9.218 11.691 1.00 94.94 96 SER A N 1
ATOM 808 C CA . SER A 1 96 ? -1.905 7.768 11.732 1.00 94.94 96 SER A CA 1
ATOM 809 C C . SER A 1 96 ? -2.010 7.235 13.162 1.00 94.94 96 SER A C 1
ATOM 811 O O . SER A 1 96 ? -1.133 7.488 13.980 1.00 94.94 96 SER A O 1
ATOM 813 N N . ILE A 1 97 ? -3.002 6.383 13.412 1.00 95.88 97 ILE A N 1
ATOM 814 C CA . ILE A 1 97 ? -3.165 5.628 14.663 1.00 95.88 97 ILE A CA 1
ATOM 815 C C . ILE A 1 97 ? -2.345 4.331 14.614 1.00 95.88 97 ILE A C 1
ATOM 817 O O . ILE A 1 97 ? -1.710 3.937 15.589 1.00 95.88 97 ILE A O 1
ATOM 821 N N . LYS A 1 98 ? -2.386 3.617 13.480 1.00 95.12 98 LYS A N 1
ATOM 822 C CA . LYS A 1 98 ? -1.730 2.307 13.329 1.00 95.12 98 LYS A CA 1
ATOM 823 C C . LYS A 1 98 ? -1.366 2.022 11.880 1.00 95.12 98 LYS A C 1
ATOM 825 O O . LYS A 1 98 ? -2.156 2.276 10.977 1.00 95.12 98 LYS A O 1
ATOM 830 N N . LYS A 1 99 ? -0.208 1.393 11.665 1.00 96.12 99 LYS A N 1
ATOM 831 C 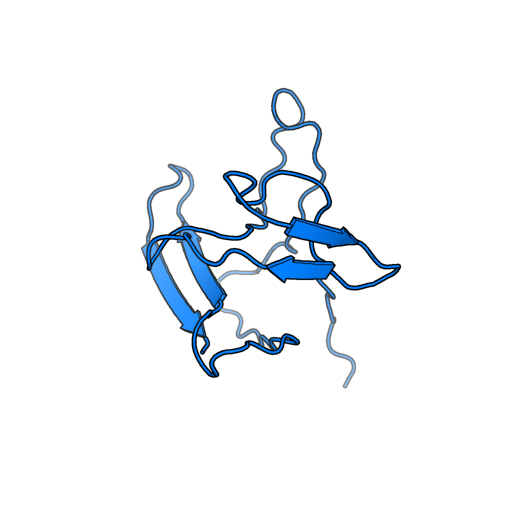CA . LYS A 1 99 ? 0.243 0.924 10.347 1.00 96.12 99 LYS A CA 1
ATOM 832 C C . LYS A 1 99 ? 0.481 -0.581 10.368 1.00 96.12 99 LYS A C 1
ATOM 834 O O . LYS A 1 99 ? 1.062 -1.103 11.314 1.00 96.12 99 LYS A O 1
ATOM 839 N N . ILE A 1 100 ? 0.025 -1.266 9.325 1.00 95.44 100 ILE A N 1
ATOM 840 C CA . ILE A 1 100 ? 0.258 -2.694 9.088 1.00 95.44 100 ILE A CA 1
ATOM 841 C C . ILE A 1 100 ? 0.889 -2.849 7.707 1.00 95.44 100 ILE A C 1
ATOM 843 O O . ILE A 1 100 ? 0.475 -2.178 6.761 1.00 95.44 100 ILE A O 1
ATOM 847 N N . TYR A 1 101 ? 1.873 -3.738 7.598 1.00 94.19 101 TYR A N 1
ATOM 848 C CA . TYR A 1 101 ? 2.591 -4.033 6.363 1.00 94.19 101 TYR A CA 1
ATOM 849 C C . TYR A 1 101 ? 2.367 -5.495 5.982 1.00 94.19 101 TYR A C 1
ATOM 851 O O . TYR A 1 101 ? 2.580 -6.384 6.801 1.00 94.19 101 TYR A O 1
ATOM 859 N N . ILE A 1 102 ? 1.929 -5.725 4.748 1.00 91.56 102 ILE A N 1
ATOM 860 C CA . ILE A 1 102 ? 1.700 -7.046 4.161 1.00 91.56 102 ILE A CA 1
ATOM 861 C C . ILE A 1 102 ? 2.689 -7.172 3.006 1.00 91.56 102 ILE A C 1
ATOM 863 O O . ILE A 1 102 ? 2.576 -6.423 2.032 1.00 91.56 102 ILE A O 1
ATOM 867 N N . LYS A 1 103 ? 3.679 -8.049 3.162 1.00 83.00 103 LYS A N 1
ATOM 868 C CA . LYS A 1 103 ? 4.660 -8.366 2.120 1.00 83.00 103 LYS A CA 1
ATOM 869 C C . LYS A 1 103 ? 4.083 -9.416 1.182 1.00 83.00 103 LYS A C 1
ATOM 871 O O . LYS A 1 103 ? 3.423 -10.340 1.705 1.00 83.00 103 LYS A O 1
#

Organism: NCBI:txid1624

pLDDT: mean 87.12, std 12.21, range [47.38, 96.81]

InterPro domains:
  IPR022259 Accessory Sec system protein Asp3 [PF15432] (16-103)
  IPR022259 Accessory Sec system protein Asp3 [TIGR03711] (7-102)